Protein AF-A0A261PYP8-F1 (afdb_monomer_lite)

Secondary structure (DSSP, 8-state):
----STTTS-TT---TTTS-TT-S-GGGS-TT-S-GGGGTTS----------TTT-EEEEEE-TT--EEEEEEEEE---EE--TT--EEEE-SSTT-SBSEEEEE-TTS-EEEE--SS-BSEE-PPTT--EEEEEEEGGGTTT-EE-

pLDDT: mean 89.4, std 9.62, range [55.44, 98.19]

Sequence (147 aa):
GVKVDSTGIIDASISSPKLAIRAVTAQKLADRAVTPAKTSFITRKQSKNLYDKATS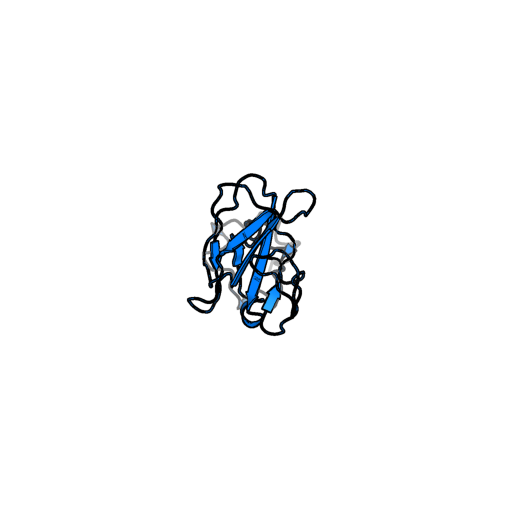LDGQYVNESGRPQTDSRFTLSQLIEVTPGQPYFGKATTGGSGMRFTSYYTEAGTWVSGGPINYATTFTPPAGVRYVRISILVGEKDAFQLE

Foldseek 3Di:
DQDPDPVSDDPPPCDDVNQDVCNDDPVNADPCNCDPVNVVVPPPPPAQFQFDLVAKAAQWDDAFVLDIDGHNQKIKTDWGFDDAQDKKFKDFPDVFQGFCWKWFAAPVRHTDGIDDNGRDGMDGHHPRTGTMMTMTGPVRSVPMGMD

Radius of gyration: 23.32 Å; chains: 1; bounding box: 59×28×59 Å

Structure (mmCIF, N/CA/C/O backbone):
data_AF-A0A261PYP8-F1
#
_entry.id   AF-A0A261PYP8-F1
#
loop_
_atom_site.group_PDB
_atom_site.id
_atom_site.type_symbol
_atom_site.label_atom_id
_atom_site.label_alt_id
_atom_site.label_comp_id
_atom_site.label_asym_id
_atom_site.label_entity_id
_atom_site.label_seq_id
_atom_site.pdbx_PDB_ins_code
_atom_site.Cartn_x
_atom_site.Cartn_y
_atom_site.Cartn_z
_atom_site.occupancy
_atom_site.B_iso_or_equiv
_atom_site.auth_seq_id
_atom_site.auth_comp_id
_atom_site.auth_asym_id
_atom_site.auth_atom_id
_atom_site.pdbx_PDB_model_num
ATOM 1 N N . GLY A 1 1 ? -41.257 -5.759 40.871 1.00 67.44 1 GLY A N 1
ATOM 2 C CA . GLY A 1 1 ? -40.433 -4.756 40.167 1.00 67.44 1 GLY A CA 1
ATOM 3 C C . GLY A 1 1 ? -40.632 -4.930 38.680 1.00 67.44 1 GLY A C 1
ATOM 4 O O . GLY A 1 1 ? -40.788 -6.067 38.252 1.00 67.44 1 GLY A O 1
ATOM 5 N N . VAL A 1 2 ? -40.689 -3.841 37.912 1.00 69.94 2 VAL A N 1
ATOM 6 C CA . VAL A 1 2 ? -40.802 -3.922 36.446 1.00 69.94 2 VAL A CA 1
ATOM 7 C C . VAL A 1 2 ? -39.557 -4.619 35.894 1.00 69.94 2 VAL A C 1
ATOM 9 O O . VAL A 1 2 ? -38.437 -4.308 36.299 1.00 69.94 2 VAL A O 1
ATOM 12 N N . LYS A 1 3 ? -39.763 -5.600 35.016 1.00 75.56 3 LYS A N 1
ATOM 13 C CA . LYS A 1 3 ? -38.690 -6.358 34.374 1.00 75.56 3 LYS A CA 1
ATOM 14 C C . LYS A 1 3 ? -37.966 -5.449 33.379 1.00 75.56 3 LYS A C 1
ATOM 16 O O . LYS A 1 3 ? -38.607 -4.833 32.536 1.00 75.56 3 LYS A O 1
ATOM 21 N N . VAL A 1 4 ? -36.643 -5.362 33.481 1.00 79.00 4 VAL A N 1
ATOM 22 C CA . VAL A 1 4 ? -35.806 -4.591 32.550 1.00 79.00 4 VAL A CA 1
ATOM 23 C C . VAL A 1 4 ? -35.209 -5.562 31.531 1.00 79.00 4 VAL A C 1
ATOM 25 O O . VAL A 1 4 ? -34.073 -6.006 31.665 1.00 79.00 4 VAL A O 1
ATOM 28 N N . ASP A 1 5 ? -36.020 -5.955 30.552 1.00 81.06 5 ASP A N 1
ATOM 29 C CA . ASP A 1 5 ? -35.613 -6.754 29.392 1.00 81.06 5 ASP A CA 1
ATOM 30 C C . ASP A 1 5 ? -35.994 -6.035 28.082 1.00 81.06 5 ASP A C 1
ATOM 32 O O . ASP A 1 5 ? -36.422 -4.879 28.105 1.00 81.06 5 ASP A O 1
ATOM 36 N N . SER A 1 6 ? -35.846 -6.700 26.933 1.00 69.56 6 SER A N 1
ATOM 37 C CA . SER A 1 6 ? -36.180 -6.136 25.613 1.00 69.56 6 SER A CA 1
ATOM 38 C C . SER A 1 6 ? -37.656 -5.769 25.429 1.00 69.56 6 SER A C 1
ATOM 40 O O . SER A 1 6 ? -37.982 -5.071 24.476 1.00 69.56 6 SER A O 1
ATOM 42 N N . THR A 1 7 ? -38.546 -6.219 26.318 1.00 78.31 7 THR A N 1
ATOM 43 C CA . THR A 1 7 ? -39.966 -5.836 26.325 1.00 78.31 7 THR A CA 1
ATOM 44 C C . THR A 1 7 ? -40.252 -4.687 27.293 1.00 78.31 7 THR A C 1
ATOM 46 O O . THR A 1 7 ? -41.224 -3.959 27.111 1.00 78.31 7 THR A O 1
ATOM 49 N N . GLY A 1 8 ? -39.388 -4.491 28.296 1.00 81.31 8 GLY A N 1
ATOM 50 C CA . GLY A 1 8 ? -39.485 -3.411 29.283 1.00 81.31 8 GLY A CA 1
ATOM 51 C C . GLY A 1 8 ? -38.779 -2.107 28.890 1.00 81.31 8 GLY A C 1
ATOM 52 O O . GLY A 1 8 ? -39.043 -1.070 29.497 1.00 81.31 8 GLY A O 1
ATOM 53 N N . ILE A 1 9 ? -37.895 -2.132 27.887 1.00 86.00 9 ILE A N 1
ATOM 54 C CA . ILE A 1 9 ? -37.238 -0.943 27.326 1.00 86.00 9 ILE A CA 1
ATOM 55 C C . ILE A 1 9 ? -37.711 -0.767 25.885 1.00 86.00 9 ILE A C 1
ATOM 57 O O . ILE A 1 9 ? -37.335 -1.542 25.010 1.00 86.00 9 ILE A O 1
ATOM 61 N N . ILE A 1 10 ? -38.510 0.270 25.631 1.00 85.50 10 ILE A N 1
ATOM 62 C CA . ILE A 1 10 ? -38.916 0.614 24.263 1.00 85.5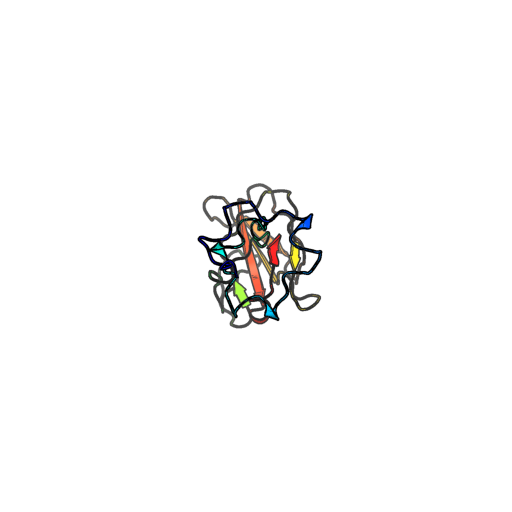0 10 ILE A CA 1
ATOM 63 C C . ILE A 1 10 ? -37.715 1.154 23.473 1.00 85.50 10 ILE A C 1
ATOM 65 O O . ILE A 1 10 ? -36.813 1.777 24.050 1.00 85.50 10 ILE A O 1
ATOM 69 N N . ASP A 1 11 ? -37.718 0.939 22.158 1.00 83.12 11 ASP A N 1
ATOM 70 C CA . ASP A 1 11 ? -36.645 1.394 21.271 1.00 83.12 11 ASP A CA 1
ATOM 71 C C . ASP A 1 11 ? -36.375 2.905 21.412 1.00 83.12 11 ASP A C 1
ATOM 73 O O . ASP A 1 11 ? -37.277 3.692 21.708 1.00 83.12 11 ASP A O 1
ATOM 77 N N . ALA A 1 12 ? -35.106 3.299 21.277 1.00 82.00 12 ALA A N 1
ATOM 78 C CA . ALA A 1 12 ? -34.605 4.672 21.437 1.00 82.00 12 ALA A CA 1
ATOM 79 C C . ALA A 1 12 ? -34.926 5.387 22.777 1.00 82.00 12 ALA A C 1
ATOM 81 O O . ALA A 1 12 ? -34.590 6.561 22.945 1.00 82.00 12 ALA A O 1
ATOM 82 N N . SER A 1 13 ? -35.518 4.717 23.776 1.00 86.94 13 SER A N 1
ATOM 83 C CA . SER A 1 13 ? -35.896 5.374 25.042 1.00 86.94 13 SER A CA 1
ATOM 84 C C . SER A 1 13 ? -34.730 5.721 25.961 1.00 86.94 13 SER A C 1
ATOM 86 O O . SER A 1 13 ? -34.906 6.508 26.899 1.00 86.94 13 SER A O 1
ATOM 88 N N . ILE A 1 14 ? -33.547 5.163 25.712 1.00 87.50 14 ILE A N 1
ATOM 89 C CA . ILE A 1 14 ? -32.331 5.416 26.482 1.00 87.50 14 ILE A CA 1
ATOM 90 C C . ILE A 1 14 ? -31.528 6.533 25.805 1.00 87.50 14 ILE A C 1
ATOM 92 O O . ILE A 1 14 ? -30.741 6.295 24.895 1.00 87.50 14 ILE A O 1
ATOM 96 N N . SER A 1 15 ? -31.737 7.769 26.257 1.00 85.88 15 SER A N 1
ATOM 97 C CA . SER A 1 15 ? -31.018 8.957 25.787 1.00 85.88 15 SER A CA 1
ATOM 98 C C . SER A 1 15 ? -29.714 9.199 26.559 1.00 85.88 15 SER A C 1
ATOM 100 O O . SER A 1 15 ? -29.500 8.628 27.630 1.00 85.88 15 SER A O 1
ATOM 102 N N . SER A 1 16 ? -28.848 10.089 26.059 1.00 76.50 16 SER A N 1
ATOM 103 C CA . SER A 1 16 ? -27.556 10.405 26.692 1.00 76.50 16 SER A CA 1
ATOM 104 C C . SER A 1 16 ? -27.649 10.800 28.176 1.00 76.50 16 SER A C 1
ATOM 106 O O . SER A 1 16 ? -26.814 10.343 28.943 1.00 76.50 16 SER A O 1
ATOM 108 N N . PRO A 1 17 ? -28.657 11.559 28.655 1.00 81.94 17 PRO A N 1
ATOM 109 C CA . PRO A 1 17 ? -28.807 11.817 30.093 1.00 81.94 17 PRO A CA 1
ATOM 110 C C . PRO A 1 17 ? -29.141 10.570 30.933 1.00 81.94 17 PRO A C 1
ATOM 112 O O . PRO A 1 17 ? -28.856 10.544 32.126 1.00 81.94 17 PRO A O 1
ATOM 115 N N . LYS A 1 18 ? -29.751 9.538 30.331 1.00 89.31 18 LYS A N 1
ATOM 116 C CA . LYS A 1 18 ? -30.136 8.285 31.011 1.00 89.31 18 LYS A CA 1
ATOM 117 C C . LYS A 1 18 ? -28.980 7.287 31.100 1.00 89.31 18 LYS A C 1
ATOM 119 O O . LYS A 1 18 ? -28.966 6.442 31.990 1.00 89.31 18 LYS A O 1
ATOM 124 N N . LEU A 1 19 ? -28.000 7.400 30.204 1.00 90.12 19 LEU A N 1
ATOM 125 C CA . LEU A 1 19 ? -26.707 6.731 30.308 1.00 90.12 19 LEU A CA 1
ATOM 126 C C . LEU A 1 19 ? -25.659 7.746 30.745 1.00 90.12 19 LEU A C 1
ATOM 128 O O . LEU A 1 19 ? -25.040 8.401 29.912 1.00 90.12 19 LEU A O 1
ATOM 132 N N . ALA A 1 20 ? -25.437 7.848 32.057 1.00 88.38 20 ALA A N 1
ATOM 133 C CA . ALA A 1 20 ? -24.388 8.708 32.594 1.00 88.38 20 ALA A CA 1
ATOM 134 C C . ALA A 1 20 ? -23.043 8.483 31.871 1.00 88.38 20 ALA A C 1
ATOM 136 O O . ALA A 1 20 ? -22.742 7.387 31.387 1.00 88.38 20 ALA A O 1
ATOM 137 N N . ILE A 1 21 ? -22.208 9.521 31.808 1.00 86.62 21 ILE A N 1
ATOM 138 C CA . ILE A 1 21 ? -20.872 9.433 31.207 1.00 86.62 21 ILE A CA 1
ATOM 139 C C . ILE A 1 21 ? -20.118 8.240 31.817 1.00 86.62 21 ILE A C 1
ATOM 141 O O . ILE A 1 21 ? -20.061 8.091 33.035 1.00 86.62 21 ILE A O 1
ATOM 145 N N . ARG A 1 22 ? -19.546 7.378 30.960 1.00 88.81 22 ARG A N 1
ATOM 146 C CA . ARG A 1 22 ? -18.830 6.138 31.342 1.00 88.81 22 ARG A CA 1
ATOM 147 C C . ARG A 1 22 ? -19.702 5.075 32.036 1.00 88.81 22 ARG A C 1
ATOM 149 O O . ARG A 1 22 ? -19.160 4.134 32.609 1.00 88.81 22 ARG A O 1
ATOM 156 N N . ALA A 1 23 ? -21.033 5.170 31.963 1.00 91.94 23 ALA A N 1
ATOM 157 C CA . ALA A 1 23 ? -21.930 4.190 32.577 1.00 91.94 23 ALA A CA 1
ATOM 158 C C . ALA A 1 23 ? -21.802 2.787 31.972 1.00 91.94 23 ALA A C 1
ATOM 160 O O . ALA A 1 23 ? -22.044 1.817 32.686 1.00 91.94 23 ALA A O 1
ATOM 161 N N . VAL A 1 24 ? -21.435 2.655 30.694 1.00 92.50 24 VAL A N 1
ATOM 162 C CA . VAL A 1 24 ? -21.163 1.362 30.046 1.00 92.50 24 VAL A CA 1
ATOM 163 C C . VAL A 1 24 ? -19.660 1.092 30.119 1.00 92.50 24 VAL A C 1
ATOM 165 O O . VAL A 1 24 ? -18.874 1.740 29.433 1.00 92.50 24 VAL A O 1
ATOM 168 N N . THR A 1 25 ? -19.259 0.164 30.987 1.00 94.56 25 THR A N 1
ATOM 169 C CA . THR A 1 25 ? -17.858 -0.228 31.212 1.00 94.56 25 THR A CA 1
ATOM 170 C C . THR A 1 25 ? -17.588 -1.623 30.648 1.00 94.56 25 THR A C 1
ATOM 172 O O . THR A 1 25 ? -18.524 -2.353 30.326 1.00 94.56 25 THR A O 1
ATOM 175 N N . ALA A 1 26 ? -16.315 -2.031 30.584 1.00 92.38 26 ALA A N 1
ATOM 176 C CA . ALA A 1 26 ? -15.937 -3.375 30.141 1.00 92.38 26 ALA A CA 1
ATOM 177 C C . ALA A 1 26 ? -16.633 -4.487 30.950 1.00 92.38 26 ALA A C 1
ATOM 179 O O . ALA A 1 26 ? -17.102 -5.449 30.366 1.00 92.38 26 ALA A O 1
ATOM 180 N N . GLN A 1 27 ? -16.805 -4.320 32.267 1.00 94.81 27 GL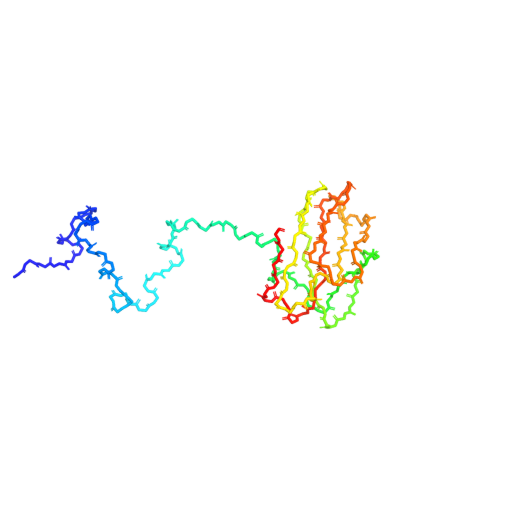N A N 1
ATOM 181 C CA . GLN A 1 27 ? -17.507 -5.294 33.117 1.00 94.81 27 GLN A CA 1
ATOM 182 C C . GLN A 1 27 ? -18.988 -5.482 32.736 1.00 94.81 27 GLN A C 1
ATOM 184 O O . GLN A 1 27 ? -19.565 -6.533 33.000 1.00 94.81 27 GLN A O 1
ATOM 189 N N . LYS A 1 28 ? -19.619 -4.469 32.126 1.00 94.62 28 LYS A N 1
ATOM 190 C CA . LYS A 1 28 ? -21.017 -4.529 31.666 1.00 94.62 28 LYS A CA 1
ATOM 191 C C . LYS A 1 28 ? -21.162 -5.110 30.259 1.00 94.62 28 LYS A C 1
ATOM 193 O O . LYS A 1 28 ? -22.284 -5.303 29.800 1.00 94.62 28 LYS A O 1
ATOM 198 N N . LEU A 1 29 ? -20.053 -5.365 29.571 1.00 95.69 29 LEU A N 1
ATOM 199 C CA . LEU A 1 29 ? -20.028 -5.995 28.261 1.00 95.69 29 LEU A CA 1
ATOM 200 C C . LEU A 1 29 ? -19.520 -7.423 28.434 1.00 95.69 29 LEU A C 1
ATOM 202 O O . LEU A 1 29 ? -18.407 -7.639 28.903 1.00 95.69 29 LEU A O 1
ATOM 206 N N . ALA A 1 30 ? -20.331 -8.405 28.045 1.00 94.94 30 ALA A N 1
ATOM 207 C CA . ALA A 1 30 ? -19.838 -9.773 27.952 1.00 94.94 30 ALA A CA 1
ATOM 208 C C . ALA A 1 30 ? -18.669 -9.838 26.955 1.00 94.94 30 ALA A C 1
ATOM 210 O O . ALA A 1 30 ? -18.615 -9.054 25.996 1.00 94.94 30 ALA A O 1
ATOM 211 N N . ASP A 1 31 ? -17.745 -10.774 27.173 1.00 93.75 31 ASP A N 1
ATOM 212 C CA . ASP A 1 31 ? -16.600 -10.944 26.283 1.00 93.75 31 ASP A CA 1
ATOM 213 C C . ASP A 1 31 ? -17.069 -11.102 24.825 1.00 93.75 31 ASP A C 1
ATOM 215 O O . ASP A 1 31 ? -18.039 -11.805 24.531 1.00 93.75 31 ASP A O 1
ATOM 219 N N . ARG A 1 32 ? -16.419 -10.374 23.909 1.00 91.00 32 ARG A N 1
ATOM 220 C CA . ARG A 1 32 ? -16.743 -10.329 22.467 1.00 91.00 32 ARG A CA 1
ATOM 221 C C . ARG A 1 32 ? -18.183 -9.905 22.108 1.00 91.00 32 ARG A C 1
ATOM 223 O O . ARG A 1 32 ? -18.593 -10.077 20.960 1.00 91.00 32 ARG A O 1
ATOM 230 N N . ALA A 1 33 ? -18.954 -9.303 23.021 1.00 95.06 33 ALA A N 1
ATOM 231 C CA . ALA A 1 33 ? -20.333 -8.873 22.744 1.00 95.06 33 ALA A CA 1
ATOM 232 C C . ALA A 1 33 ? -20.442 -7.786 21.652 1.00 95.06 33 ALA A C 1
ATOM 234 O O . ALA A 1 33 ? -21.462 -7.704 20.953 1.00 95.06 33 ALA A O 1
ATOM 235 N N . VAL A 1 34 ? -19.397 -6.967 21.492 1.00 93.00 34 VAL A N 1
ATOM 236 C CA . VAL A 1 34 ? -19.258 -5.961 20.429 1.00 93.00 34 VAL A CA 1
ATOM 237 C C . VAL A 1 34 ? -18.424 -6.559 19.296 1.00 93.00 34 VAL A C 1
ATOM 239 O O . VAL A 1 34 ? -17.215 -6.732 19.422 1.00 93.00 34 VAL A O 1
ATOM 242 N N . THR A 1 35 ? -19.074 -6.896 18.183 1.00 90.56 35 THR A N 1
ATOM 243 C CA . THR A 1 35 ? -18.420 -7.463 16.995 1.00 90.56 35 THR A CA 1
ATOM 244 C C . THR A 1 35 ? -18.113 -6.370 15.967 1.00 90.56 35 THR A C 1
ATOM 246 O O . THR A 1 35 ? -18.755 -5.319 15.995 1.00 90.56 35 THR A O 1
ATOM 249 N N . PRO A 1 36 ? -17.213 -6.613 14.994 1.00 84.94 36 PRO A N 1
ATOM 250 C CA . PRO A 1 36 ? -16.986 -5.699 13.870 1.00 84.94 36 PRO A CA 1
ATOM 251 C C . PRO A 1 36 ? -18.259 -5.225 13.150 1.00 84.94 36 PRO A C 1
ATOM 253 O O . PRO A 1 36 ? -18.337 -4.074 12.732 1.00 84.94 36 PRO A O 1
ATOM 256 N N . ALA A 1 37 ? -19.269 -6.093 13.025 1.00 85.88 37 ALA A N 1
ATOM 257 C CA . ALA A 1 37 ? -20.544 -5.749 12.396 1.00 85.88 37 ALA A CA 1
ATOM 258 C C . ALA A 1 37 ? -21.383 -4.769 13.241 1.00 85.88 37 ALA A C 1
ATOM 260 O O . ALA A 1 37 ? -22.148 -3.985 12.690 1.00 85.88 37 ALA A O 1
ATOM 261 N N . LYS A 1 38 ? -21.219 -4.777 14.573 1.00 90.19 38 LYS A N 1
ATOM 262 C CA . LYS A 1 38 ? -21.917 -3.871 15.505 1.00 90.19 38 LYS A CA 1
ATOM 263 C C . LYS A 1 38 ? -21.253 -2.497 15.630 1.00 90.19 38 LYS A C 1
ATOM 265 O O . LYS A 1 38 ? -21.818 -1.616 16.266 1.00 90.19 38 LYS A O 1
ATOM 270 N N . THR A 1 39 ? -20.071 -2.298 15.047 1.00 88.50 39 THR A N 1
ATOM 271 C CA . THR A 1 39 ? -19.313 -1.037 15.120 1.00 88.50 39 THR A CA 1
ATOM 272 C C . THR A 1 39 ? -19.449 -0.191 13.855 1.00 88.50 39 THR A C 1
ATOM 274 O O . THR A 1 39 ? -18.545 0.574 13.543 1.00 88.50 39 THR A O 1
ATOM 277 N N . SER A 1 40 ? -20.541 -0.326 13.097 1.00 81.12 40 SER A N 1
ATOM 278 C CA . SER A 1 40 ? -20.760 0.427 11.848 1.00 81.12 40 SER A CA 1
ATOM 279 C C . SER A 1 40 ? -20.791 1.948 12.044 1.00 81.12 40 SER A C 1
ATOM 281 O O . SER A 1 40 ? -20.476 2.691 11.121 1.00 81.12 40 SER A O 1
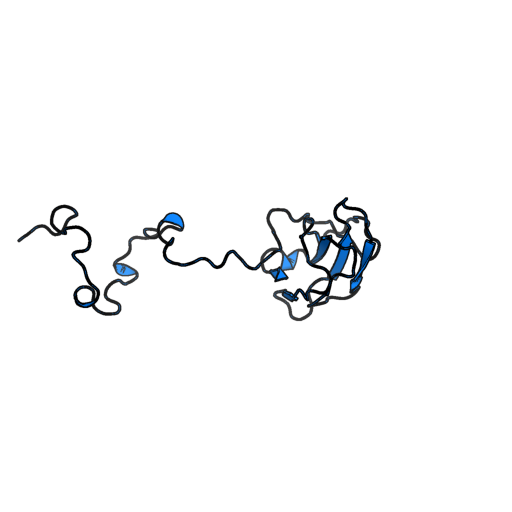ATOM 283 N N . PHE A 1 41 ? -21.118 2.409 13.256 1.00 83.50 41 PHE A N 1
ATOM 284 C CA . PHE A 1 41 ? -21.065 3.818 13.655 1.00 83.50 41 PHE A CA 1
ATOM 285 C C . PHE A 1 41 ? -19.636 4.346 13.850 1.00 83.50 41 PHE A C 1
ATOM 287 O O . PHE A 1 41 ? -19.418 5.556 13.856 1.00 83.50 41 PHE A O 1
ATOM 294 N N . ILE A 1 42 ? -18.649 3.461 14.020 1.00 80.81 42 ILE A N 1
ATOM 295 C CA . ILE A 1 42 ? -17.248 3.836 13.882 1.00 80.81 42 ILE A CA 1
ATOM 296 C C . ILE A 1 42 ? -17.020 3.885 12.381 1.00 80.81 42 ILE A C 1
ATOM 298 O O . ILE A 1 42 ? -16.883 2.840 11.744 1.00 80.81 42 ILE A O 1
ATOM 302 N N . THR A 1 43 ? -16.995 5.087 11.807 1.00 62.94 43 THR A N 1
ATOM 303 C CA . THR A 1 43 ? -16.548 5.274 10.429 1.00 62.94 43 THR A CA 1
ATOM 304 C C . THR A 1 43 ? -15.124 4.746 10.354 1.00 62.94 43 THR A C 1
ATOM 306 O O . THR A 1 43 ? -14.167 5.447 10.689 1.00 62.94 43 THR A O 1
ATOM 309 N N . ARG A 1 44 ? -14.961 3.478 9.957 1.00 56.75 44 ARG A N 1
ATOM 310 C CA . ARG A 1 44 ? -13.667 2.982 9.522 1.00 56.75 44 ARG A CA 1
ATOM 311 C C . ARG A 1 44 ? -13.336 3.863 8.342 1.00 56.75 44 ARG A C 1
ATOM 313 O O . ARG A 1 44 ? -13.906 3.695 7.268 1.00 56.75 44 ARG A O 1
ATOM 320 N N . LYS A 1 45 ? -12.437 4.825 8.537 1.00 56.16 45 LYS A N 1
ATOM 321 C CA . LYS A 1 45 ? -11.668 5.328 7.412 1.00 56.16 45 LYS A CA 1
ATOM 322 C C . LYS A 1 45 ? -11.161 4.053 6.744 1.00 56.16 45 LYS A C 1
ATOM 324 O O . LYS A 1 45 ? -10.532 3.244 7.431 1.00 56.16 45 LYS A O 1
ATOM 329 N N . GLN A 1 46 ? -11.591 3.793 5.506 1.00 58.84 46 GLN A N 1
ATOM 330 C CA . GLN A 1 46 ? -11.098 2.659 4.729 1.00 58.84 46 GLN A CA 1
ATOM 331 C C . GLN A 1 46 ? -9.589 2.628 4.963 1.00 58.84 46 GLN A C 1
ATOM 333 O O . GLN A 1 46 ? -8.980 3.704 4.951 1.00 58.84 46 GLN A O 1
ATOM 338 N N . SER A 1 47 ? -9.047 1.473 5.372 1.00 65.56 47 SER A N 1
ATOM 339 C CA . SER A 1 47 ? -7.638 1.376 5.759 1.00 65.56 47 SER A CA 1
ATOM 340 C C . SER A 1 47 ? -6.824 2.137 4.723 1.00 65.56 47 SER A C 1
ATOM 342 O O . SER A 1 47 ? -6.878 1.791 3.548 1.00 65.56 47 SER A O 1
ATOM 344 N N . LYS A 1 48 ? -6.136 3.203 5.144 1.00 77.06 48 LYS A N 1
ATOM 345 C CA . LYS A 1 48 ? -5.287 3.968 4.229 1.00 77.06 48 LYS A CA 1
ATOM 346 C C . LYS A 1 48 ? -4.127 3.128 3.711 1.00 77.06 48 LYS A C 1
ATOM 348 O O . LYS A 1 48 ? -3.524 3.503 2.721 1.00 77.06 48 LYS A O 1
ATOM 353 N N . ASN A 1 49 ? -3.843 2.010 4.382 1.00 91.06 49 ASN A N 1
ATOM 354 C CA . ASN A 1 49 ? -2.810 1.094 3.964 1.00 91.06 49 ASN A CA 1
ATOM 355 C C . ASN A 1 49 ? -3.175 0.442 2.625 1.00 91.06 49 ASN A C 1
ATOM 357 O O . ASN A 1 49 ? -4.041 -0.431 2.577 1.00 91.06 49 ASN A O 1
ATOM 361 N N . LEU A 1 50 ? -2.490 0.868 1.572 1.00 94.25 50 LEU A N 1
ATOM 362 C CA . LEU A 1 50 ? -2.581 0.342 0.214 1.00 94.25 50 LEU A CA 1
ATOM 363 C C . LEU A 1 50 ? -1.821 -0.987 0.046 1.00 94.25 50 LEU A C 1
ATOM 365 O O . LEU A 1 50 ? -2.019 -1.698 -0.938 1.00 94.25 50 LEU A O 1
ATO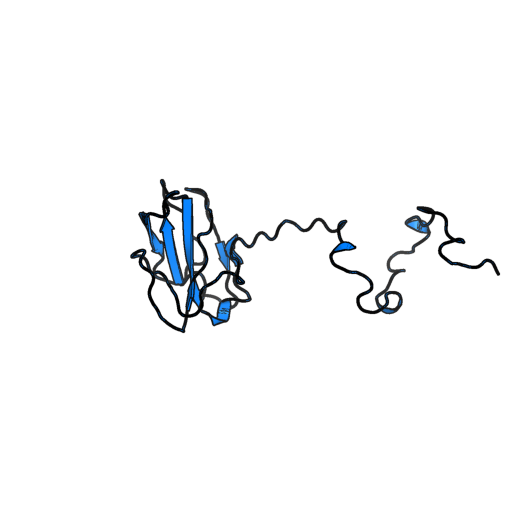M 369 N N . TYR A 1 51 ? -0.951 -1.340 0.996 1.00 94.81 51 TYR A N 1
ATOM 370 C CA . TYR A 1 51 ? -0.276 -2.633 1.022 1.00 94.81 51 TYR A CA 1
ATOM 371 C C . TYR A 1 51 ? -1.189 -3.712 1.623 1.00 94.81 51 TYR A C 1
ATOM 373 O O . TYR A 1 51 ? -1.710 -3.557 2.729 1.00 94.81 51 TYR A O 1
ATOM 381 N N . ASP A 1 52 ? -1.338 -4.831 0.909 1.00 94.44 52 ASP A N 1
ATOM 382 C CA . ASP A 1 52 ? -2.119 -5.980 1.368 1.00 94.44 52 ASP A CA 1
ATOM 383 C C . ASP A 1 52 ? -1.201 -7.172 1.648 1.00 94.44 52 ASP A C 1
ATOM 385 O O . ASP A 1 52 ? -0.797 -7.917 0.749 1.00 94.44 52 ASP A O 1
ATOM 389 N N . LYS A 1 53 ? -0.917 -7.381 2.936 1.00 93.81 53 LYS A N 1
ATOM 390 C CA . LYS A 1 53 ? -0.069 -8.476 3.415 1.00 93.81 53 LYS A CA 1
ATOM 391 C C . LYS A 1 53 ? -0.612 -9.872 3.102 1.00 93.81 53 LYS A C 1
ATOM 393 O O . LYS A 1 53 ? 0.166 -10.821 3.099 1.00 93.81 53 LYS A O 1
ATOM 398 N N . ALA A 1 54 ? -1.920 -10.026 2.880 1.00 95.12 54 ALA A N 1
ATOM 399 C CA . ALA A 1 54 ? -2.503 -11.326 2.554 1.00 95.12 54 ALA A CA 1
ATOM 400 C C . ALA A 1 54 ? -2.140 -11.767 1.129 1.00 95.12 54 ALA A C 1
ATOM 402 O O . ALA A 1 54 ? -2.132 -12.960 0.839 1.00 95.12 54 ALA A O 1
ATOM 403 N N . THR A 1 55 ? -1.811 -10.807 0.260 1.00 95.81 55 THR A N 1
ATOM 404 C CA . THR A 1 55 ? -1.459 -11.049 -1.147 1.00 95.81 55 THR A CA 1
ATOM 405 C C . THR A 1 55 ? 0.040 -10.962 -1.425 1.00 95.81 55 THR A C 1
ATOM 407 O O . THR A 1 55 ? 0.466 -11.213 -2.553 1.00 95.81 55 THR A O 1
ATOM 410 N N . SER A 1 56 ? 0.855 -10.613 -0.422 1.00 96.56 56 SER A N 1
ATOM 411 C CA . SER A 1 56 ? 2.293 -10.470 -0.616 1.00 96.56 56 SER A CA 1
ATOM 412 C C . SER A 1 56 ? 3.004 -11.817 -0.752 1.00 96.56 56 SER A C 1
ATOM 414 O O . SER A 1 56 ? 2.665 -12.809 -0.099 1.00 96.56 56 SER A O 1
ATOM 416 N N . LEU A 1 57 ? 4.004 -11.842 -1.631 1.00 97.69 57 LEU A N 1
ATOM 417 C CA . LEU A 1 57 ? 4.753 -13.033 -2.011 1.00 97.69 57 LEU A CA 1
ATOM 418 C C . LEU A 1 57 ? 6.057 -13.096 -1.216 1.00 97.69 57 LEU A C 1
ATOM 420 O O . LEU A 1 57 ? 7.032 -12.417 -1.547 1.00 97.69 57 LEU A O 1
ATOM 424 N N . ASP A 1 58 ? 6.073 -13.916 -0.169 1.00 97.81 58 ASP A N 1
ATOM 425 C CA . ASP A 1 58 ? 7.265 -14.124 0.654 1.00 97.81 58 ASP A CA 1
ATOM 426 C C . ASP A 1 58 ? 8.348 -14.865 -0.131 1.00 97.81 58 ASP A C 1
ATOM 428 O O . ASP A 1 58 ? 8.074 -15.743 -0.951 1.00 97.81 58 ASP A O 1
ATOM 432 N N . GLY A 1 59 ? 9.600 -14.481 0.101 1.00 97.62 59 GLY A N 1
ATOM 433 C CA . GLY A 1 59 ? 10.742 -14.998 -0.641 1.00 97.62 59 GLY A CA 1
ATOM 434 C C . GLY A 1 59 ? 10.880 -14.440 -2.053 1.00 97.62 59 GLY A C 1
ATOM 435 O O . GLY A 1 59 ? 11.785 -14.858 -2.775 1.00 97.62 59 GLY A O 1
ATOM 436 N N . GLN A 1 60 ? 10.022 -13.501 -2.454 1.00 97.75 60 GLN A N 1
ATOM 437 C CA . GLN A 1 60 ? 10.145 -12.782 -3.715 1.00 97.75 60 GLN A CA 1
ATOM 438 C C . GLN A 1 60 ? 10.431 -11.306 -3.479 1.00 97.75 60 GLN A C 1
ATOM 440 O O . GLN A 1 60 ? 10.032 -10.715 -2.475 1.00 97.75 60 GLN A O 1
ATOM 445 N N . TYR A 1 61 ? 11.097 -10.699 -4.453 1.00 96.38 61 TYR A N 1
ATOM 446 C CA . TYR A 1 61 ? 11.256 -9.257 -4.555 1.00 96.38 61 TYR A CA 1
ATOM 447 C C . TYR A 1 61 ? 11.405 -8.851 -6.019 1.00 96.38 61 TYR A C 1
ATOM 449 O O . TYR A 1 61 ? 11.706 -9.668 -6.886 1.00 96.38 61 TYR A O 1
ATOM 457 N N . VAL A 1 62 ? 11.177 -7.578 -6.303 1.00 95.56 62 VAL A N 1
ATOM 458 C CA . VAL A 1 62 ? 11.575 -6.943 -7.559 1.00 95.56 62 VAL A CA 1
ATOM 459 C C . VAL A 1 62 ? 12.483 -5.778 -7.200 1.00 95.56 62 VAL A C 1
ATOM 461 O O . VAL A 1 62 ? 12.153 -4.988 -6.312 1.00 95.56 62 VAL A O 1
ATOM 464 N N . ASN A 1 63 ? 13.629 -5.687 -7.863 1.00 91.50 63 ASN A N 1
ATOM 465 C CA . ASN A 1 63 ? 14.521 -4.539 -7.757 1.00 91.50 63 ASN A CA 1
ATOM 466 C C . ASN A 1 63 ? 14.163 -3.456 -8.792 1.00 91.50 63 ASN A C 1
ATOM 468 O O . ASN A 1 63 ? 13.133 -3.508 -9.469 1.00 91.50 63 ASN A O 1
ATOM 472 N N . GLU A 1 64 ? 15.037 -2.475 -8.961 1.00 86.69 64 GLU A N 1
ATOM 473 C CA . GLU A 1 64 ? 14.887 -1.405 -9.939 1.00 86.69 64 GLU A CA 1
ATOM 474 C C . GLU A 1 64 ? 14.795 -1.892 -11.397 1.00 86.69 64 GLU A C 1
ATOM 476 O O . GLU A 1 64 ? 14.333 -1.134 -12.238 1.00 86.69 64 GLU A O 1
ATOM 481 N N . SER A 1 65 ? 15.159 -3.144 -11.710 1.00 87.00 65 SER A N 1
ATOM 482 C CA . SER A 1 65 ? 15.114 -3.706 -13.073 1.00 87.00 65 SER A CA 1
ATOM 483 C C . SER A 1 65 ? 13.745 -4.251 -13.504 1.00 87.00 65 SER A C 1
ATOM 485 O O . SER A 1 65 ? 13.584 -4.669 -14.651 1.00 87.00 65 SER A O 1
ATOM 487 N N . GLY A 1 66 ? 12.761 -4.296 -12.597 1.00 85.75 66 GLY A N 1
ATOM 488 C CA . GLY A 1 66 ? 11.391 -4.700 -12.942 1.00 85.75 66 GLY A CA 1
ATOM 489 C C . GLY A 1 66 ? 11.126 -6.195 -13.036 1.00 85.75 66 GLY A C 1
ATOM 490 O O . GLY A 1 66 ? 9.997 -6.603 -13.302 1.00 85.75 66 GLY A O 1
ATOM 491 N N . ARG A 1 67 ? 12.143 -7.030 -12.822 1.00 88.06 67 ARG A N 1
ATOM 492 C CA . ARG A 1 67 ? 12.019 -8.486 -12.918 1.00 88.06 67 ARG A CA 1
ATOM 493 C C . ARG A 1 67 ? 11.883 -9.113 -11.529 1.00 88.06 67 ARG A C 1
ATOM 495 O O . ARG A 1 67 ? 12.668 -8.768 -10.647 1.00 88.06 67 ARG A O 1
ATOM 502 N N . PRO A 1 68 ? 10.927 -10.036 -11.321 1.00 90.75 68 PRO A N 1
ATOM 503 C CA . PRO A 1 68 ? 10.859 -10.811 -10.089 1.00 90.75 68 PRO A CA 1
ATOM 504 C C . PRO A 1 68 ? 12.116 -11.657 -9.884 1.00 90.75 68 PRO A C 1
ATOM 506 O O . PRO A 1 68 ? 12.610 -12.300 -10.810 1.00 90.75 68 PRO A O 1
ATOM 509 N N . GLN A 1 69 ? 12.609 -11.656 -8.654 1.00 95.88 69 GLN A N 1
ATOM 510 C CA . GLN A 1 69 ? 13.756 -12.415 -8.177 1.00 95.88 69 GLN A CA 1
ATOM 511 C C . GLN A 1 69 ? 13.393 -13.105 -6.858 1.00 95.88 69 GLN A C 1
ATOM 513 O O . GLN A 1 69 ? 12.402 -12.756 -6.210 1.00 95.88 69 GLN A O 1
ATOM 518 N N . THR A 1 70 ? 14.200 -14.086 -6.455 1.00 97.81 70 THR A N 1
ATOM 519 C CA . THR A 1 70 ? 13.962 -14.894 -5.252 1.00 97.81 70 THR A CA 1
ATOM 520 C C . THR A 1 70 ? 15.017 -14.599 -4.190 1.00 97.81 70 THR A C 1
ATOM 522 O O . THR A 1 70 ? 16.210 -14.693 -4.463 1.00 97.81 70 THR A O 1
ATOM 525 N N . ASP A 1 71 ? 14.577 -14.254 -2.982 1.00 96.94 71 ASP A N 1
ATOM 526 C CA . ASP A 1 71 ? 15.403 -14.082 -1.783 1.00 96.94 71 ASP A CA 1
ATOM 527 C C . ASP A 1 71 ? 14.485 -14.113 -0.551 1.00 96.94 71 ASP A C 1
ATOM 529 O O . ASP A 1 71 ? 13.574 -13.293 -0.419 1.00 96.94 71 ASP A O 1
ATOM 533 N N . SER A 1 72 ? 14.724 -15.056 0.365 1.00 97.31 72 SER A N 1
ATOM 534 C CA . SER A 1 72 ? 13.892 -15.296 1.554 1.00 97.31 72 SER A CA 1
ATOM 535 C C . SER A 1 72 ? 13.853 -14.132 2.546 1.00 97.31 72 SER A C 1
ATOM 537 O O . SER A 1 72 ? 13.018 -14.128 3.446 1.00 97.31 72 SER A O 1
ATOM 539 N N . ARG A 1 73 ? 14.749 -13.148 2.418 1.00 94.81 73 ARG A N 1
ATOM 540 C CA . ARG A 1 73 ? 14.768 -11.960 3.284 1.00 94.81 73 ARG A CA 1
ATOM 541 C C . ARG A 1 73 ? 13.643 -10.980 2.968 1.00 94.81 73 ARG A C 1
ATOM 543 O O . ARG A 1 73 ? 13.362 -10.115 3.799 1.00 94.81 73 ARG A O 1
ATOM 550 N N . PHE A 1 74 ? 13.014 -11.091 1.799 1.00 95.56 74 PHE A N 1
ATOM 551 C CA . PHE A 1 74 ? 12.042 -10.120 1.312 1.00 95.56 74 PHE A CA 1
ATOM 552 C C . PHE A 1 74 ? 10.642 -10.706 1.127 1.00 95.56 74 PHE A C 1
ATOM 554 O O . PHE A 1 74 ? 10.442 -11.917 1.036 1.00 95.56 74 PHE A O 1
ATOM 561 N N . THR A 1 75 ? 9.671 -9.803 1.065 1.00 97.06 75 THR A N 1
ATOM 562 C CA . THR A 1 75 ? 8.325 -10.060 0.565 1.00 97.06 75 THR A CA 1
ATOM 563 C C . THR A 1 75 ? 7.957 -8.982 -0.446 1.00 97.06 75 THR A C 1
ATOM 565 O O . THR A 1 75 ? 8.389 -7.827 -0.335 1.00 97.06 75 THR A O 1
ATOM 568 N N . LEU A 1 76 ? 7.181 -9.373 -1.451 1.00 97.38 76 LEU A N 1
ATOM 569 C CA . LEU A 1 76 ? 6.827 -8.534 -2.586 1.00 97.38 76 LEU A CA 1
ATOM 570 C C . LEU A 1 76 ? 5.328 -8.290 -2.625 1.00 97.38 76 LEU A C 1
ATOM 572 O O . LEU A 1 76 ? 4.539 -9.234 -2.626 1.00 97.38 76 LEU A O 1
ATOM 576 N N . SER A 1 77 ? 4.932 -7.027 -2.728 1.00 96.94 77 SER A N 1
ATOM 577 C CA . SER A 1 77 ? 3.525 -6.672 -2.873 1.00 96.94 77 SER A CA 1
ATOM 578 C C . SER A 1 77 ? 2.911 -7.187 -4.185 1.00 96.94 77 SER A C 1
ATOM 580 O O . SER A 1 77 ? 3.590 -7.478 -5.186 1.00 96.94 77 SER A O 1
ATOM 582 N N . GLN A 1 78 ? 1.583 -7.200 -4.201 1.00 94.69 78 GLN A N 1
ATOM 583 C CA . GLN A 1 78 ? 0.785 -7.118 -5.415 1.00 94.69 78 GLN A CA 1
ATOM 584 C C . GLN A 1 78 ? 1.078 -5.821 -6.198 1.00 94.69 78 GLN A C 1
ATOM 586 O O . GLN A 1 78 ? 1.827 -4.952 -5.739 1.00 94.69 78 GLN A O 1
ATOM 591 N N . LEU A 1 79 ? 0.495 -5.681 -7.391 1.00 95.88 79 LEU A N 1
ATOM 592 C CA . LEU A 1 79 ? 0.459 -4.392 -8.084 1.00 95.88 79 LEU A CA 1
ATOM 593 C C . LEU A 1 79 ? -0.458 -3.445 -7.306 1.00 95.88 79 LEU A C 1
ATOM 595 O O . LEU A 1 79 ? -1.650 -3.708 -7.170 1.00 95.88 79 LEU A O 1
ATOM 599 N N . ILE A 1 80 ? 0.114 -2.370 -6.777 1.00 96.81 80 ILE A N 1
ATOM 600 C CA . ILE A 1 80 ? -0.610 -1.346 -6.029 1.00 96.81 80 ILE A CA 1
ATOM 601 C C . ILE A 1 80 ? -0.858 -0.174 -6.970 1.00 96.81 80 ILE A C 1
ATOM 603 O O . ILE A 1 80 ? 0.087 0.351 -7.559 1.00 96.81 80 ILE A O 1
ATOM 607 N N . GLU A 1 81 ? -2.118 0.222 -7.128 1.00 97.12 81 GLU A N 1
ATOM 608 C CA . GLU A 1 81 ? -2.496 1.363 -7.960 1.00 97.12 81 GLU A CA 1
ATOM 609 C C . GLU A 1 81 ? -2.004 2.679 -7.351 1.00 97.12 81 GLU A C 1
ATOM 611 O O . GLU A 1 81 ? -2.142 2.917 -6.149 1.00 97.12 81 GLU A O 1
ATOM 616 N N . VAL A 1 82 ? -1.405 3.525 -8.188 1.00 97.06 82 VAL A N 1
ATOM 617 C CA . VAL A 1 82 ? -0.828 4.810 -7.790 1.00 97.06 82 VAL A CA 1
ATOM 618 C C . VAL A 1 82 ? -1.075 5.886 -8.843 1.00 97.06 82 VAL A C 1
ATOM 620 O O . VAL A 1 82 ? -1.179 5.605 -10.037 1.00 97.06 82 VAL A O 1
ATOM 623 N N . THR A 1 83 ? -1.101 7.140 -8.399 1.00 97.19 83 THR A N 1
ATOM 624 C CA . THR A 1 83 ? -1.253 8.312 -9.266 1.00 97.19 83 THR A CA 1
ATOM 625 C C . THR A 1 83 ? 0.116 8.934 -9.573 1.00 97.19 83 THR A C 1
ATOM 627 O O . THR A 1 83 ? 0.847 9.275 -8.638 1.00 97.19 83 THR A O 1
ATOM 630 N N . PRO A 1 84 ? 0.487 9.148 -10.850 1.00 97.38 84 PRO A N 1
ATOM 631 C CA . PRO A 1 84 ? 1.686 9.905 -11.208 1.00 97.38 84 PRO A CA 1
ATOM 632 C C . PRO A 1 84 ? 1.754 11.278 -10.535 1.00 97.38 84 PRO A C 1
ATOM 634 O O . PRO A 1 84 ? 0.767 12.009 -10.494 1.00 97.38 84 PRO A O 1
ATOM 637 N N . GLY A 1 85 ? 2.928 11.640 -10.013 1.00 96.56 85 GLY A N 1
ATOM 638 C CA . GLY A 1 85 ? 3.150 12.922 -9.334 1.00 96.56 85 GLY A CA 1
ATOM 639 C C . GLY A 1 85 ? 2.615 13.011 -7.897 1.00 96.56 85 GLY A C 1
ATOM 640 O O . GLY A 1 85 ? 2.977 13.947 -7.186 1.00 96.56 85 GLY A O 1
ATOM 641 N N . GLN A 1 86 ? 1.818 12.043 -7.432 1.00 96.25 86 GLN A N 1
ATOM 642 C CA . GLN A 1 86 ? 1.364 11.977 -6.042 1.00 96.25 86 GLN A CA 1
ATOM 643 C C . GLN A 1 86 ? 2.439 11.319 -5.159 1.00 96.25 86 GLN A C 1
ATOM 645 O O . GLN A 1 86 ? 2.889 10.220 -5.482 1.00 96.25 86 GLN A O 1
ATOM 650 N N . PRO A 1 87 ? 2.864 11.944 -4.046 1.00 95.12 87 PRO A N 1
ATOM 651 C CA . PRO A 1 87 ? 3.775 11.299 -3.113 1.00 95.12 87 PRO A CA 1
ATOM 652 C C . PRO A 1 87 ? 3.046 10.221 -2.306 1.00 95.12 87 PRO A C 1
ATOM 654 O O . PRO A 1 87 ? 1.919 10.428 -1.855 1.00 95.12 87 PRO A O 1
ATOM 657 N N . TYR A 1 88 ? 3.735 9.107 -2.088 1.00 94.94 88 TYR A N 1
ATOM 658 C CA . TYR A 1 88 ? 3.317 8.017 -1.209 1.00 94.94 88 TYR A CA 1
ATOM 659 C C . TYR A 1 88 ? 4.377 7.781 -0.137 1.00 94.94 88 TYR A C 1
ATOM 661 O O . TYR A 1 88 ? 5.568 8.040 -0.356 1.00 94.94 88 TYR A O 1
ATOM 669 N N . PHE A 1 89 ? 3.953 7.272 1.016 1.00 92.94 89 PHE A N 1
ATOM 670 C CA . PHE A 1 89 ? 4.789 7.091 2.196 1.00 92.94 89 PHE A CA 1
ATOM 671 C C . PHE A 1 89 ? 4.746 5.643 2.677 1.00 92.94 89 PHE A C 1
ATOM 673 O O . PHE A 1 89 ? 3.692 5.106 3.003 1.00 92.94 89 PHE A O 1
ATOM 680 N N . GLY A 1 90 ? 5.919 5.015 2.728 1.00 92.44 90 GLY A N 1
ATOM 681 C CA . GLY A 1 90 ? 6.107 3.664 3.244 1.00 92.44 90 GLY A CA 1
ATOM 682 C C . GLY A 1 90 ? 6.668 3.706 4.661 1.00 92.44 90 GLY A C 1
ATOM 683 O O . GLY A 1 90 ? 7.765 4.228 4.878 1.00 92.44 90 GLY A O 1
ATOM 684 N N . LYS A 1 91 ? 5.947 3.128 5.622 1.00 88.50 91 LYS A N 1
ATOM 685 C CA . LYS A 1 91 ? 6.351 3.065 7.030 1.00 88.50 91 LYS A CA 1
ATOM 686 C C . LYS A 1 91 ? 6.562 1.620 7.468 1.00 88.50 91 LYS A C 1
ATOM 688 O O . LYS A 1 91 ? 5.625 0.829 7.468 1.00 88.50 91 LYS A O 1
ATOM 693 N N . ALA A 1 92 ? 7.787 1.315 7.884 1.00 84.12 92 ALA A N 1
ATOM 694 C CA . ALA A 1 92 ? 8.157 0.084 8.577 1.00 84.12 92 ALA A CA 1
ATOM 695 C C . ALA A 1 92 ? 8.276 0.326 10.094 1.00 84.12 92 ALA A C 1
ATOM 697 O O . ALA A 1 92 ? 8.310 1.474 10.550 1.00 84.12 92 ALA A O 1
ATOM 698 N N . THR A 1 93 ? 8.349 -0.751 10.873 1.00 78.62 93 THR A N 1
ATOM 699 C CA . THR A 1 93 ? 8.516 -0.726 12.336 1.00 78.62 93 THR A CA 1
ATOM 700 C C . THR A 1 93 ? 9.919 -0.284 12.722 1.00 78.62 93 THR A C 1
ATOM 702 O O . THR A 1 93 ? 10.095 0.503 13.653 1.00 78.62 93 THR A O 1
ATOM 705 N N . THR A 1 94 ? 10.923 -0.766 11.989 1.00 70.12 94 THR A N 1
ATOM 706 C CA . THR A 1 94 ? 12.324 -0.438 12.243 1.00 70.12 94 THR A CA 1
ATOM 707 C C . THR A 1 94 ? 12.703 0.829 11.482 1.00 70.12 94 THR A C 1
ATOM 709 O O . THR A 1 94 ? 12.629 0.872 10.250 1.00 70.12 94 THR A O 1
ATOM 712 N N . GLY A 1 95 ? 13.120 1.872 12.207 1.00 55.44 95 GLY A N 1
ATOM 713 C CA . GLY A 1 95 ? 13.582 3.131 11.617 1.00 55.44 95 GLY A CA 1
ATOM 714 C C . GLY A 1 95 ? 14.689 2.878 10.591 1.00 55.44 95 GLY A C 1
ATOM 715 O O . GLY A 1 95 ? 15.791 2.484 10.956 1.00 55.44 95 GLY A O 1
ATOM 716 N N . GLY A 1 96 ? 14.375 3.062 9.306 1.00 58.34 96 GLY A N 1
ATOM 717 C CA . GLY A 1 96 ? 15.298 2.810 8.195 1.00 58.34 96 GLY A CA 1
ATOM 718 C C . GLY A 1 96 ? 15.059 1.522 7.398 1.00 58.34 96 GLY A C 1
ATOM 719 O O . GLY A 1 96 ? 15.828 1.276 6.483 1.00 58.34 96 GLY A O 1
ATOM 720 N N . SER A 1 97 ? 14.015 0.730 7.678 1.00 67.88 97 SER A N 1
ATOM 721 C CA . SER A 1 97 ? 13.663 -0.490 6.915 1.00 67.88 97 SER A CA 1
ATOM 722 C C . SER A 1 97 ? 12.444 -0.312 6.007 1.00 67.88 97 SER A C 1
ATOM 724 O O . SER A 1 97 ? 11.660 -1.240 5.862 1.00 67.88 97 SER A O 1
ATOM 726 N N . GLY A 1 98 ? 12.243 0.887 5.445 1.00 83.56 98 GLY A N 1
ATOM 727 C CA . GLY A 1 98 ? 11.098 1.195 4.581 1.00 83.56 98 GLY A CA 1
ATOM 728 C C . GLY A 1 98 ? 11.047 0.345 3.302 1.00 83.56 98 GLY A C 1
ATOM 729 O O . GLY A 1 98 ? 11.254 -0.863 3.276 1.00 83.56 98 GLY A O 1
ATOM 730 N N . MET A 1 99 ? 10.774 0.970 2.176 1.00 92.81 99 MET A N 1
ATOM 731 C CA . MET A 1 99 ? 10.706 0.277 0.895 1.00 92.81 99 MET A CA 1
ATOM 732 C C . MET A 1 99 ? 12.126 -0.020 0.422 1.00 92.81 99 MET A C 1
ATOM 734 O O . MET A 1 99 ? 12.862 0.909 0.096 1.00 92.81 99 MET A O 1
ATOM 738 N N . ARG A 1 100 ? 12.533 -1.296 0.397 1.00 92.62 100 ARG A N 1
ATOM 739 C CA . ARG A 1 100 ? 13.868 -1.697 -0.083 1.00 92.62 100 ARG A CA 1
ATOM 740 C C . ARG A 1 100 ? 14.033 -1.363 -1.561 1.00 92.62 100 ARG A C 1
ATOM 742 O O . ARG A 1 100 ? 15.113 -0.930 -1.959 1.00 92.62 100 ARG A O 1
ATOM 749 N N . PHE A 1 101 ? 12.979 -1.627 -2.330 1.00 93.44 101 PHE A N 1
ATOM 750 C CA . PHE A 1 101 ? 12.858 -1.300 -3.742 1.00 93.44 101 PHE A CA 1
ATOM 751 C C . PHE A 1 101 ? 11.419 -0.909 -4.056 1.00 93.44 101 PHE A C 1
ATOM 753 O O . PHE A 1 101 ? 10.472 -1.453 -3.479 1.00 93.44 101 PHE A O 1
ATOM 760 N N . THR A 1 102 ? 11.268 -0.022 -5.032 1.00 94.81 102 THR A N 1
ATOM 761 C CA . THR A 1 102 ? 9.999 0.200 -5.727 1.00 94.81 102 THR A CA 1
ATOM 762 C C . THR A 1 102 ? 10.217 -0.001 -7.219 1.00 94.81 102 THR A C 1
ATOM 764 O O . THR A 1 102 ? 11.297 0.270 -7.749 1.00 94.81 102 THR A O 1
ATOM 767 N N . SER A 1 103 ? 9.204 -0.524 -7.892 1.00 95.94 103 SER A N 1
ATOM 768 C CA . SER A 1 103 ? 9.250 -0.823 -9.318 1.00 95.94 103 SER A CA 1
ATOM 769 C C . SER A 1 103 ? 7.927 -0.429 -9.946 1.00 95.94 103 SER A C 1
ATOM 771 O O . SER A 1 103 ? 6.876 -0.769 -9.402 1.00 95.94 103 SER A O 1
ATOM 773 N N . TYR A 1 104 ? 7.973 0.318 -11.044 1.00 97.06 104 TYR A N 1
ATOM 774 C CA . TYR A 1 104 ? 6.806 0.980 -11.610 1.00 97.06 104 TYR A CA 1
ATOM 775 C C . TYR A 1 104 ? 6.367 0.347 -12.923 1.00 97.06 104 TYR A C 1
ATOM 777 O O . TYR A 1 104 ? 7.199 -0.041 -13.745 1.00 97.06 104 TYR A O 1
ATOM 785 N N . TYR A 1 105 ? 5.055 0.284 -13.130 1.00 97.12 105 TYR A N 1
ATOM 786 C CA . TYR A 1 105 ? 4.434 -0.401 -14.255 1.00 97.12 105 TYR A CA 1
ATOM 787 C C . TYR A 1 105 ? 3.309 0.436 -14.867 1.00 97.12 105 TYR A C 1
ATOM 789 O O . TYR A 1 105 ? 2.625 1.197 -14.174 1.00 97.12 105 TYR A O 1
ATOM 797 N N . THR A 1 106 ? 3.103 0.278 -16.172 1.00 97.50 106 THR A N 1
ATOM 798 C CA . THR A 1 106 ? 1.962 0.840 -16.904 1.00 97.50 106 THR A CA 1
ATOM 799 C C . THR A 1 106 ? 0.664 0.114 -16.545 1.00 97.50 106 THR A C 1
ATOM 801 O O . THR A 1 106 ? 0.674 -0.921 -15.882 1.00 97.50 106 THR A O 1
ATOM 804 N N . GLU A 1 107 ? -0.470 0.612 -17.042 1.00 96.62 107 GLU A N 1
ATOM 805 C CA . GLU A 1 107 ? -1.776 -0.050 -16.900 1.00 96.62 107 GLU A CA 1
ATOM 806 C C . GLU A 1 107 ? -1.808 -1.472 -17.490 1.00 96.62 107 GLU A C 1
ATOM 808 O O . GLU A 1 107 ? -2.485 -2.344 -16.955 1.00 96.62 107 GL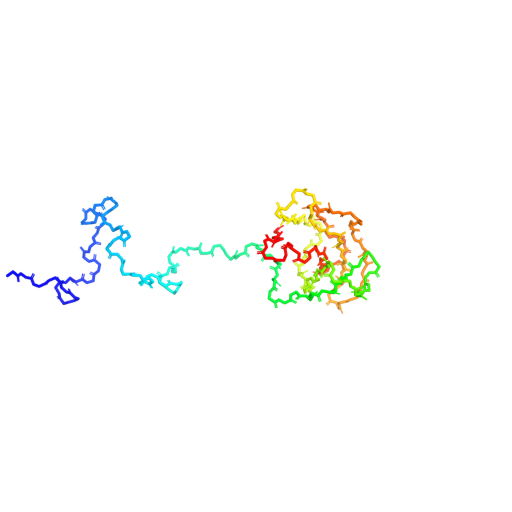U A O 1
ATOM 813 N N . ALA A 1 108 ? -1.014 -1.738 -18.532 1.00 96.25 108 ALA A N 1
ATOM 814 C CA . ALA A 1 108 ? -0.871 -3.068 -19.125 1.00 96.25 108 ALA A CA 1
ATOM 815 C C . ALA A 1 108 ? 0.050 -4.010 -18.318 1.00 96.25 108 ALA A C 1
ATOM 817 O O . ALA A 1 108 ? 0.272 -5.148 -18.726 1.00 96.25 108 ALA A O 1
ATOM 818 N N . GLY A 1 109 ? 0.624 -3.546 -17.202 1.00 91.69 109 GLY A N 1
ATOM 819 C CA . GLY A 1 109 ? 1.586 -4.308 -16.403 1.00 91.69 109 GLY A CA 1
ATOM 820 C C . GLY A 1 109 ? 3.004 -4.333 -16.984 1.00 91.69 109 GLY A C 1
ATOM 821 O O . GLY A 1 109 ? 3.844 -5.098 -16.513 1.00 91.69 109 GLY A O 1
ATOM 822 N N . THR A 1 110 ? 3.304 -3.500 -17.984 1.00 94.75 110 THR A N 1
ATOM 823 C CA . THR A 1 110 ? 4.658 -3.377 -18.544 1.00 94.75 110 THR A CA 1
ATOM 824 C C . THR A 1 110 ? 5.525 -2.542 -17.615 1.00 94.75 110 THR A C 1
ATOM 826 O O . THR A 1 110 ? 5.110 -1.464 -17.194 1.00 94.75 110 THR A O 1
ATOM 829 N N . TRP A 1 111 ? 6.734 -3.008 -17.310 1.00 95.56 111 TRP A N 1
ATOM 830 C CA . TRP A 1 111 ? 7.684 -2.243 -16.503 1.00 95.56 111 TRP A CA 1
ATOM 831 C C . TRP A 1 111 ? 8.074 -0.923 -17.188 1.00 95.56 111 TRP A C 1
ATOM 833 O O . TRP A 1 111 ? 8.315 -0.892 -18.394 1.00 95.56 111 TRP A O 1
ATOM 843 N N . VAL A 1 112 ? 8.134 0.153 -16.404 1.00 95.88 112 VAL A N 1
ATOM 844 C CA . VAL A 1 112 ? 8.488 1.511 -16.846 1.00 95.88 112 VAL A CA 1
ATOM 845 C C . VAL A 1 112 ? 9.872 1.891 -16.340 1.00 95.88 112 VAL A C 1
ATOM 847 O O . VAL A 1 112 ? 10.739 2.284 -17.116 1.00 95.88 112 VAL A O 1
ATOM 850 N N . SER A 1 113 ? 10.065 1.810 -15.025 1.00 95.50 113 SER A N 1
ATOM 851 C CA . SER A 1 113 ? 11.294 2.228 -14.360 1.00 95.50 113 SER A CA 1
ATOM 852 C C . SER A 1 113 ? 11.404 1.633 -12.956 1.00 95.50 113 SER A C 1
ATOM 854 O O . SER A 1 113 ? 10.434 1.137 -12.373 1.00 95.50 113 SER A O 1
ATOM 856 N N . GLY A 1 114 ? 12.610 1.675 -12.401 1.00 91.19 114 GLY A N 1
ATOM 857 C CA . GLY A 1 114 ? 12.848 1.444 -10.984 1.00 91.19 114 GLY A CA 1
ATOM 858 C C . GLY A 1 114 ? 12.782 2.740 -10.183 1.00 91.19 114 GLY A C 1
ATOM 859 O O . GLY A 1 114 ? 13.002 3.825 -10.722 1.00 91.19 114 GLY A O 1
ATOM 860 N N . GLY A 1 115 ? 12.480 2.622 -8.894 1.00 86.50 115 GLY A N 1
ATOM 861 C CA . GLY A 1 115 ? 12.582 3.718 -7.935 1.00 86.50 115 GLY A CA 1
ATOM 862 C C . GLY A 1 115 ? 13.809 3.582 -7.027 1.00 86.50 115 GLY A C 1
ATOM 863 O O . GLY A 1 115 ? 14.856 3.111 -7.477 1.00 86.50 115 GLY A O 1
ATOM 864 N N . PRO A 1 116 ? 13.722 4.003 -5.751 1.00 80.31 116 PRO A N 1
ATOM 865 C CA . PRO A 1 116 ? 14.862 3.979 -4.841 1.00 80.31 116 PRO A CA 1
ATOM 866 C C . PRO A 1 116 ? 15.475 2.583 -4.653 1.00 80.31 116 PRO A C 1
ATOM 868 O O . PRO A 1 116 ? 14.759 1.595 -4.489 1.00 80.31 116 PRO A O 1
ATOM 871 N N . ILE A 1 117 ? 16.813 2.540 -4.623 1.00 78.69 117 ILE A N 1
ATOM 872 C CA . ILE A 1 117 ? 17.635 1.330 -4.423 1.00 78.69 117 ILE A CA 1
ATOM 873 C C . ILE A 1 117 ? 18.162 1.185 -2.988 1.00 78.69 117 ILE A C 1
ATOM 875 O O . ILE A 1 117 ? 19.025 0.350 -2.729 1.00 78.69 117 ILE A O 1
ATOM 879 N N . ASN A 1 118 ? 17.668 2.005 -2.064 1.00 83.88 118 ASN A N 1
ATOM 880 C CA . ASN A 1 118 ? 17.914 1.949 -0.624 1.00 83.88 118 ASN A CA 1
ATOM 881 C C . ASN A 1 118 ? 16.559 1.963 0.084 1.00 83.88 118 ASN A C 1
ATOM 883 O O . ASN A 1 118 ? 15.555 2.292 -0.545 1.00 83.88 118 ASN A O 1
ATOM 887 N N . TYR A 1 119 ? 16.532 1.666 1.385 1.00 88.56 119 TYR A N 1
ATOM 888 C CA . TYR A 1 119 ? 15.309 1.759 2.180 1.00 88.56 119 TYR A CA 1
ATOM 889 C C . TYR A 1 119 ? 14.746 3.184 2.183 1.00 88.56 119 TYR A C 1
ATOM 891 O O . TYR A 1 119 ? 15.177 4.045 2.950 1.00 88.56 119 TYR A O 1
ATOM 899 N N . ALA A 1 120 ? 13.771 3.423 1.312 1.00 90.06 120 ALA A N 1
ATOM 900 C CA . ALA A 1 120 ? 13.096 4.699 1.174 1.00 90.06 120 ALA A CA 1
ATOM 901 C C . ALA A 1 120 ? 11.794 4.701 1.971 1.00 90.06 120 ALA A C 1
ATOM 903 O O . ALA A 1 120 ? 11.070 3.710 2.025 1.00 90.06 120 ALA A O 1
ATOM 904 N N . THR A 1 121 ? 11.463 5.836 2.571 1.00 91.94 121 THR A N 1
ATOM 905 C CA . THR A 1 121 ? 10.182 6.037 3.263 1.00 91.94 121 THR A CA 1
ATOM 906 C C . THR A 1 121 ? 9.174 6.797 2.411 1.00 91.94 121 THR A C 1
ATOM 908 O O . THR A 1 121 ? 8.029 6.954 2.819 1.00 91.94 121 THR A O 1
ATOM 911 N N . THR A 1 122 ? 9.563 7.244 1.216 1.00 92.94 122 THR A N 1
ATOM 912 C CA . THR A 1 122 ? 8.673 7.924 0.277 1.00 92.94 122 THR A CA 1
ATOM 913 C C . THR A 1 122 ? 9.083 7.672 -1.169 1.00 92.94 122 THR A C 1
ATOM 915 O O . THR A 1 122 ? 10.253 7.403 -1.454 1.00 92.94 122 THR A O 1
ATOM 918 N N . PHE A 1 123 ? 8.116 7.760 -2.076 1.00 94.06 123 PHE A N 1
ATOM 919 C CA . PHE A 1 123 ? 8.347 7.855 -3.510 1.00 94.06 123 PHE A CA 1
ATOM 920 C C . PHE A 1 123 ? 7.248 8.676 -4.182 1.00 94.06 123 PHE A C 1
ATOM 922 O O . PHE A 1 123 ? 6.153 8.830 -3.644 1.00 94.06 123 PHE A O 1
ATOM 929 N N . THR A 1 124 ? 7.531 9.121 -5.403 1.00 96.31 124 THR A N 1
ATOM 930 C CA . THR A 1 124 ? 6.557 9.764 -6.286 1.00 96.31 124 THR A CA 1
ATOM 931 C C . THR A 1 124 ? 6.576 9.025 -7.624 1.00 96.31 124 THR A C 1
ATOM 933 O O . THR A 1 124 ? 7.629 9.008 -8.267 1.00 96.31 124 THR A O 1
ATOM 936 N N . PRO A 1 125 ? 5.472 8.386 -8.058 1.00 95.94 125 PRO A N 1
ATOM 937 C CA . PRO A 1 125 ? 5.445 7.675 -9.328 1.00 95.94 125 PRO A CA 1
ATOM 938 C C . PRO A 1 125 ? 5.703 8.637 -10.497 1.00 95.94 125 PRO A C 1
ATOM 940 O O . PRO A 1 125 ? 5.110 9.724 -10.532 1.00 95.94 125 PRO A O 1
ATOM 943 N N . PRO A 1 126 ? 6.557 8.263 -11.464 1.00 96.25 126 PRO A N 1
ATOM 944 C CA . PRO A 1 126 ? 6.775 9.062 -12.663 1.00 96.25 126 PRO A CA 1
ATOM 945 C C . PRO A 1 126 ? 5.555 9.044 -13.599 1.00 96.25 126 PRO A C 1
ATOM 947 O O . PRO A 1 126 ? 4.620 8.257 -13.441 1.00 96.25 126 PRO A O 1
ATOM 950 N N . ALA A 1 127 ? 5.568 9.921 -14.605 1.00 96.75 127 ALA A N 1
ATOM 951 C CA . ALA A 1 127 ? 4.550 9.939 -15.654 1.00 96.75 127 ALA A CA 1
ATOM 952 C C . ALA A 1 127 ? 4.464 8.585 -16.387 1.00 96.75 127 ALA A C 1
ATOM 954 O O . ALA A 1 127 ? 5.473 7.913 -16.592 1.00 96.75 127 ALA A O 1
ATOM 955 N N . GLY A 1 128 ? 3.252 8.191 -16.792 1.00 95.81 128 GLY A N 1
ATOM 956 C CA . GLY A 1 128 ? 3.003 6.925 -17.499 1.00 95.81 128 GLY A CA 1
ATOM 957 C C . GLY A 1 128 ? 2.879 5.686 -16.601 1.00 95.81 128 GLY A C 1
ATOM 958 O O . GLY A 1 128 ? 2.649 4.589 -17.107 1.00 95.81 128 GLY A O 1
ATOM 959 N N . VAL A 1 129 ? 2.991 5.846 -15.280 1.00 98.00 129 VAL A N 1
ATOM 960 C CA . VAL A 1 129 ? 2.822 4.764 -14.301 1.00 98.00 129 VAL A CA 1
ATOM 961 C C . VAL A 1 129 ? 1.365 4.644 -13.863 1.00 98.00 129 VAL A C 1
ATOM 963 O O . VAL A 1 129 ? 0.701 5.646 -13.619 1.00 98.00 129 VAL A O 1
ATOM 966 N N . ARG A 1 130 ? 0.881 3.406 -13.731 1.00 98.19 130 ARG A N 1
ATOM 967 C CA . ARG A 1 130 ? -0.389 3.082 -13.060 1.00 98.19 130 ARG A CA 1
ATOM 968 C C . ARG A 1 130 ? -0.172 2.283 -11.782 1.00 98.19 130 ARG A C 1
ATOM 970 O O . ARG A 1 130 ? -0.944 2.426 -10.842 1.00 98.19 130 ARG A O 1
ATOM 977 N N . TYR A 1 131 ? 0.870 1.456 -11.742 1.00 97.81 131 TYR A N 1
ATOM 978 C CA . TYR A 1 131 ? 1.105 0.558 -10.621 1.00 97.81 131 TYR A CA 1
ATOM 979 C C . TYR A 1 131 ? 2.529 0.645 -10.095 1.00 97.81 131 TYR A C 1
ATOM 981 O O . TYR A 1 131 ? 3.482 0.865 -10.843 1.00 97.81 131 TYR A O 1
ATOM 989 N N . VAL A 1 132 ? 2.674 0.376 -8.803 1.00 96.50 132 VAL A N 1
ATOM 990 C CA . VAL A 1 132 ? 3.953 0.111 -8.150 1.00 96.50 132 VAL A CA 1
ATOM 991 C C . VAL A 1 132 ? 3.942 -1.293 -7.550 1.00 96.50 132 VAL A C 1
ATOM 993 O O . VAL A 1 132 ? 2.918 -1.769 -7.063 1.00 96.50 132 VAL A O 1
ATOM 996 N N . ARG A 1 133 ? 5.095 -1.960 -7.555 1.00 96.44 133 ARG A N 1
ATOM 997 C CA . ARG A 1 133 ? 5.379 -3.072 -6.642 1.00 96.44 133 ARG A CA 1
ATOM 998 C C . ARG A 1 133 ? 6.439 -2.646 -5.648 1.00 96.44 133 ARG A C 1
ATOM 1000 O O . ARG A 1 133 ? 7.401 -1.971 -6.020 1.00 96.44 133 ARG A O 1
ATOM 1007 N N . ILE A 1 134 ? 6.263 -3.063 -4.403 1.00 95.56 134 ILE A N 1
ATOM 1008 C CA . ILE A 1 134 ? 7.146 -2.731 -3.295 1.00 95.56 134 ILE A CA 1
ATOM 1009 C C . ILE A 1 134 ? 7.769 -4.011 -2.760 1.00 95.56 134 ILE A C 1
ATOM 1011 O O . ILE A 1 134 ? 7.067 -4.966 -2.426 1.00 95.56 134 ILE A O 1
ATOM 1015 N N . SER A 1 135 ? 9.092 -3.989 -2.654 1.00 95.81 135 SER A N 1
ATOM 1016 C CA . SER A 1 135 ? 9.866 -5.009 -1.958 1.00 95.81 135 SER A CA 1
ATOM 1017 C C . SER A 1 135 ? 10.225 -4.497 -0.567 1.00 95.81 135 SER A C 1
ATOM 1019 O O . SER A 1 135 ? 10.825 -3.425 -0.443 1.00 95.81 135 SER A O 1
ATOM 1021 N N . ILE A 1 136 ? 9.893 -5.258 0.471 1.00 95.38 136 ILE A N 1
ATOM 1022 C CA . ILE A 1 136 ? 10.228 -4.952 1.873 1.00 95.38 136 ILE A CA 1
ATOM 1023 C C . ILE A 1 136 ? 10.851 -6.176 2.541 1.00 95.38 136 ILE A C 1
ATOM 1025 O O . ILE A 1 136 ? 10.734 -7.288 2.027 1.00 95.38 136 ILE A O 1
ATOM 1029 N N . LEU A 1 137 ? 11.505 -5.992 3.691 1.00 94.44 137 LEU A N 1
ATOM 1030 C CA . LEU A 1 137 ? 11.937 -7.126 4.511 1.00 94.44 137 LEU A CA 1
ATOM 1031 C C . LEU A 1 137 ? 10.724 -7.939 4.969 1.00 94.44 137 LEU A C 1
ATOM 1033 O O . LEU A 1 137 ? 9.729 -7.374 5.417 1.00 94.44 137 LEU A O 1
ATOM 1037 N N . VAL A 1 138 ? 10.828 -9.267 4.924 1.00 94.88 138 VAL A N 1
ATOM 1038 C CA . VAL A 1 138 ? 9.734 -10.162 5.334 1.00 94.88 138 VAL A CA 1
ATOM 1039 C C . VAL A 1 138 ? 9.335 -9.956 6.802 1.00 94.88 138 VAL A C 1
ATOM 1041 O O . VAL A 1 138 ? 8.159 -10.042 7.137 1.00 94.88 138 VAL A O 1
ATOM 1044 N N . GLY A 1 139 ? 10.285 -9.578 7.667 1.00 92.94 139 GLY A N 1
ATOM 1045 C CA . GLY A 1 139 ? 10.018 -9.253 9.074 1.00 92.94 139 GLY A CA 1
ATOM 1046 C C . GLY A 1 139 ? 9.130 -8.020 9.289 1.00 92.94 139 GLY A C 1
ATOM 1047 O O . GLY A 1 139 ? 8.552 -7.871 10.358 1.00 92.94 139 GLY A O 1
ATOM 1048 N N . GLU A 1 140 ? 8.975 -7.160 8.278 1.00 92.88 140 GLU A N 1
ATOM 1049 C CA . GLU A 1 140 ? 8.113 -5.971 8.336 1.00 92.88 140 GLU A CA 1
ATOM 1050 C C . GLU A 1 140 ? 6.710 -6.233 7.757 1.00 92.88 140 GLU A C 1
ATOM 1052 O O . GLU A 1 140 ? 5.843 -5.363 7.824 1.00 92.88 140 GLU A O 1
ATOM 1057 N N . LYS A 1 141 ? 6.445 -7.434 7.218 1.00 93.38 141 LYS A N 1
ATOM 1058 C CA . LYS A 1 141 ? 5.199 -7.791 6.514 1.00 93.38 141 LYS A CA 1
ATOM 1059 C C . LYS A 1 141 ? 3.925 -7.453 7.285 1.00 93.38 141 LYS A C 1
ATOM 1061 O O . LYS A 1 141 ? 2.949 -7.014 6.683 1.00 93.38 141 LYS A O 1
ATOM 1066 N N . ASP A 1 142 ? 3.912 -7.681 8.593 1.00 92.56 142 ASP A N 1
ATOM 1067 C CA . ASP A 1 142 ? 2.708 -7.500 9.407 1.00 92.56 142 ASP A CA 1
ATOM 1068 C C . ASP A 1 142 ? 2.453 -6.055 9.834 1.00 92.56 142 ASP A C 1
ATOM 1070 O O . ASP A 1 142 ? 1.322 -5.721 10.194 1.00 92.56 142 ASP A O 1
ATOM 1074 N N . ALA A 1 143 ? 3.485 -5.215 9.790 1.00 91.06 143 ALA A N 1
ATOM 1075 C CA . ALA A 1 143 ? 3.455 -3.857 10.315 1.00 91.06 143 ALA A CA 1
ATOM 1076 C C . ALA A 1 143 ? 3.619 -2.783 9.233 1.00 91.06 143 ALA A C 1
ATOM 1078 O O . ALA A 1 143 ? 3.294 -1.622 9.486 1.00 91.06 143 ALA A O 1
ATOM 1079 N N . PHE A 1 144 ? 4.094 -3.154 8.040 1.00 93.50 144 PHE A N 1
ATOM 1080 C CA . PHE A 1 144 ? 4.311 -2.216 6.953 1.00 93.50 144 PHE A CA 1
ATOM 1081 C C . PHE A 1 144 ? 3.005 -1.564 6.499 1.00 93.50 144 PHE A C 1
ATOM 1083 O O . PHE A 1 144 ? 1.981 -2.226 6.286 1.00 93.50 144 PHE A O 1
ATOM 1090 N N . GLN A 1 145 ? 3.068 -0.248 6.323 1.00 92.81 145 GLN A N 1
ATOM 1091 C CA . GLN A 1 145 ? 1.982 0.546 5.772 1.00 92.81 145 GLN A CA 1
ATOM 1092 C C . GLN A 1 145 ? 2.469 1.374 4.591 1.00 92.81 145 GLN A C 1
ATOM 1094 O O . GLN A 1 145 ? 3.554 1.953 4.647 1.00 92.81 145 GLN A O 1
ATOM 1099 N N . LEU A 1 146 ? 1.645 1.442 3.550 1.00 94.25 146 LEU A N 1
ATOM 1100 C CA . LEU A 1 146 ? 1.786 2.368 2.435 1.00 94.25 146 LEU A CA 1
ATOM 1101 C C . LEU A 1 146 ? 0.559 3.276 2.387 1.00 94.25 146 LEU A C 1
ATOM 1103 O O . LEU A 1 146 ? -0.549 2.758 2.278 1.00 94.25 146 LEU A O 1
ATOM 1107 N N . GLU A 1 147 ? 0.744 4.592 2.426 1.00 91.50 147 GLU A N 1
ATOM 1108 C CA . GLU A 1 147 ? -0.349 5.575 2.332 1.00 91.50 147 GLU A CA 1
ATOM 1109 C C . GLU A 1 147 ? -0.006 6.816 1.504 1.00 91.50 147 GLU A C 1
ATOM 1111 O O . GLU A 1 147 ? 1.199 7.069 1.272 1.00 91.50 147 GLU A O 1
#